Protein AF-A0A3A9JF56-F1 (afdb_monomer_lite)

InterPro domains:
  IPR006665 OmpA-like domain [PS51123] (1-26)

Secondary structure (DSSP, 8-state):
---SHHHHHHHHHHHHHHHHHHHTSTTPPPPTT--EEETTEEEPHHHHHHHHHHHHHHHHHHHHTT----HHHHHHHHHHHHHHHHHHHHHHHHHH------------S--HHHHHHHHS-SS--SS-EEE-TT----

Foldseek 3Di:
DDDPPVVQVVLLVVLQVLQQVQLLDAPGAGAPLAWEAEPNRTQDSQLRRQLSVQSNVVNVVCVVVVHDRDSQVSSNVRSVVSVVVVVVVVVVCVVPVDDDPPDPDDDDDADPVRSNVVSYDPDRRPHHNYHYPVPDDD

Radius of gyration: 16.88 Å; chains: 1; bounding box: 39×31×58 Å

pLDDT: mean 72.15, std 14.52, range [35.94, 87.81]

Structure (mmCIF, N/CA/C/O backbone):
data_AF-A0A3A9JF56-F1
#
_entry.id   AF-A0A3A9JF56-F1
#
loop_
_atom_site.group_PDB
_atom_site.id
_atom_site.type_symbol
_atom_site.label_atom_id
_atom_site.label_alt_id
_atom_site.label_comp_id
_atom_site.label_asym_id
_atom_site.label_entity_id
_atom_site.label_seq_id
_atom_site.pdbx_PDB_ins_code
_atom_site.Cartn_x
_atom_site.Cartn_y
_atom_site.Cartn_z
_atom_site.occupancy
_atom_site.B_iso_or_equiv
_atom_site.auth_seq_id
_atom_site.auth_comp_id
_atom_site.auth_asym_id
_atom_site.auth_atom_id
_atom_site.pdbx_PDB_model_num
ATOM 1 N N . MET A 1 1 ? -21.192 8.493 -29.359 1.00 43.44 1 MET A N 1
ATOM 2 C CA . MET A 1 1 ? -19.715 8.490 -29.401 1.00 43.44 1 MET A CA 1
ATOM 3 C C . MET A 1 1 ? -19.234 7.828 -28.115 1.00 43.44 1 MET A C 1
ATOM 5 O O . MET A 1 1 ? -19.587 8.364 -27.072 1.00 43.44 1 MET A O 1
ATOM 9 N N . PRO A 1 2 ? -18.545 6.674 -28.134 1.00 45.84 2 PRO A N 1
ATOM 10 C CA . PRO A 1 2 ? -17.949 6.107 -26.927 1.00 45.84 2 PRO A CA 1
ATOM 11 C C . PRO A 1 2 ? -16.527 6.673 -26.784 1.00 45.84 2 PRO A C 1
ATOM 13 O O . PRO A 1 2 ? -15.701 6.479 -27.671 1.00 45.84 2 PRO A O 1
ATOM 16 N N . ILE A 1 3 ? -16.259 7.449 -25.732 1.00 49.94 3 ILE A N 1
ATOM 17 C CA . ILE A 1 3 ? -14.931 8.059 -25.485 1.00 49.94 3 ILE A CA 1
ATOM 18 C C . ILE A 1 3 ? -14.464 7.849 -24.033 1.00 49.94 3 ILE A C 1
ATOM 20 O O . ILE A 1 3 ? -13.572 8.548 -23.556 1.00 49.94 3 ILE A O 1
ATOM 24 N N . THR A 1 4 ? -15.078 6.926 -23.296 1.00 53.56 4 THR A N 1
ATOM 25 C CA . THR A 1 4 ? -14.863 6.814 -21.845 1.00 53.56 4 THR A CA 1
ATOM 26 C C . THR A 1 4 ? -13.855 5.734 -21.455 1.00 53.56 4 THR A C 1
ATOM 28 O O . THR A 1 4 ? -13.005 6.008 -20.621 1.00 53.56 4 THR A O 1
ATOM 31 N N . ASP A 1 5 ? -13.787 4.592 -22.141 1.00 51.81 5 ASP A N 1
ATOM 32 C CA . ASP A 1 5 ? -12.970 3.465 -21.650 1.00 51.81 5 ASP A CA 1
ATOM 33 C C . ASP A 1 5 ? -11.440 3.646 -21.782 1.00 51.81 5 ASP A C 1
ATOM 35 O O . ASP A 1 5 ? -10.667 3.039 -21.041 1.00 51.81 5 ASP A O 1
ATOM 39 N N . ALA A 1 6 ? -10.957 4.484 -22.708 1.00 53.94 6 ALA A N 1
ATOM 40 C CA . ALA A 1 6 ? -9.513 4.696 -22.891 1.00 53.94 6 ALA A CA 1
ATOM 41 C C . ALA A 1 6 ? -8.903 5.633 -21.830 1.00 53.94 6 ALA A C 1
ATOM 43 O O . ALA A 1 6 ? -7.778 5.416 -21.382 1.00 53.94 6 ALA A O 1
ATOM 44 N N . ASN A 1 7 ? -9.655 6.651 -21.397 1.00 55.62 7 ASN A N 1
ATOM 45 C CA . ASN A 1 7 ? -9.186 7.621 -20.403 1.00 55.62 7 ASN A CA 1
ATOM 46 C C . ASN A 1 7 ? -9.120 7.014 -18.992 1.00 55.62 7 ASN A C 1
ATOM 48 O O . ASN A 1 7 ? -8.249 7.375 -18.194 1.00 55.62 7 ASN A O 1
ATOM 52 N N . ASP A 1 8 ? -10.010 6.070 -18.692 1.00 58.50 8 ASP A N 1
ATOM 53 C CA . ASP A 1 8 ? -10.074 5.420 -17.383 1.00 58.50 8 ASP A CA 1
ATOM 54 C C . ASP A 1 8 ? -8.870 4.479 -17.173 1.00 58.50 8 ASP A C 1
ATOM 56 O O . ASP A 1 8 ? -8.202 4.534 -16.140 1.00 58.50 8 ASP A O 1
ATOM 60 N N . ASN A 1 9 ? -8.472 3.737 -18.212 1.00 63.00 9 ASN A N 1
ATOM 61 C CA . ASN A 1 9 ? -7.285 2.874 -18.175 1.00 63.00 9 ASN A CA 1
ATOM 62 C C . ASN A 1 9 ? -5.963 3.658 -18.048 1.00 63.00 9 ASN A C 1
ATOM 64 O O . ASN A 1 9 ? -5.043 3.249 -17.331 1.00 63.00 9 ASN A O 1
ATOM 68 N N . GLU A 1 10 ? -5.840 4.806 -18.723 1.00 68.50 10 GLU A N 1
ATOM 69 C CA . GLU A 1 10 ? -4.642 5.649 -18.618 1.00 68.50 10 GLU A CA 1
ATOM 70 C C . GLU A 1 10 ? -4.507 6.300 -17.236 1.00 68.50 10 GLU A C 1
ATOM 72 O O . GLU A 1 10 ? -3.394 6.422 -16.711 1.00 68.50 10 GLU A O 1
ATOM 77 N N . THR A 1 11 ? -5.624 6.697 -16.625 1.00 73.12 11 THR A N 1
ATOM 78 C CA . THR A 1 11 ? -5.625 7.310 -15.291 1.00 73.12 11 THR A CA 1
ATOM 79 C C . THR A 1 11 ? -5.345 6.293 -14.184 1.00 73.12 11 THR A C 1
ATOM 81 O O . THR A 1 11 ? -4.583 6.605 -13.267 1.00 73.12 11 THR A O 1
ATOM 84 N N . GLU A 1 12 ? -5.833 5.056 -14.298 1.00 75.56 12 GLU A N 1
ATOM 85 C CA . GLU A 1 12 ? -5.497 3.969 -13.368 1.00 75.56 12 GLU A CA 1
ATOM 86 C C . GLU A 1 12 ? -4.004 3.602 -13.426 1.00 75.56 12 GLU A C 1
ATOM 88 O O . GLU A 1 12 ? -3.326 3.501 -12.395 1.00 75.56 12 GLU A O 1
ATOM 93 N N . ALA A 1 13 ? -3.442 3.491 -14.634 1.00 79.19 13 ALA A N 1
ATOM 94 C CA . ALA A 1 13 ? -2.018 3.225 -14.822 1.00 79.19 13 ALA A CA 1
ATOM 95 C C . ALA A 1 13 ? -1.136 4.332 -14.215 1.00 79.19 13 ALA A C 1
ATOM 97 O O . ALA A 1 13 ? -0.062 4.051 -13.668 1.00 79.19 13 ALA A O 1
ATOM 98 N N . GLN A 1 14 ? -1.581 5.591 -14.276 1.00 79.88 14 GLN A N 1
ATOM 99 C CA . GLN A 1 14 ? -0.913 6.707 -13.606 1.00 79.88 14 GLN A CA 1
ATOM 100 C C . GLN A 1 14 ? -0.989 6.582 -12.081 1.00 79.88 14 GLN A C 1
ATOM 102 O O . GLN A 1 14 ? 0.049 6.713 -11.427 1.00 79.88 14 GLN A O 1
ATOM 107 N N . THR A 1 15 ? -2.158 6.264 -11.511 1.00 82.00 15 THR A N 1
ATOM 108 C CA . THR A 1 15 ? -2.319 6.040 -10.061 1.00 82.00 15 THR A CA 1
ATOM 109 C C . THR A 1 15 ? -1.378 4.943 -9.581 1.00 82.00 15 THR A C 1
ATOM 111 O O . THR A 1 15 ? -0.604 5.143 -8.641 1.00 82.00 15 THR A O 1
ATOM 114 N N . ARG A 1 16 ? -1.346 3.811 -10.291 1.00 83.44 16 ARG A N 1
ATOM 115 C CA . ARG A 1 16 ? -0.464 2.685 -9.970 1.00 83.44 16 ARG A CA 1
ATOM 116 C C . ARG A 1 16 ? 1.013 3.074 -10.013 1.00 83.44 16 ARG A C 1
ATOM 118 O O . ARG A 1 16 ? 1.768 2.698 -9.119 1.00 83.44 16 ARG A O 1
ATOM 125 N N . ARG A 1 17 ? 1.441 3.862 -11.006 1.00 82.75 17 ARG A N 1
ATOM 126 C CA . ARG A 1 17 ? 2.828 4.357 -11.100 1.00 82.75 17 ARG A CA 1
ATOM 127 C C . ARG A 1 17 ? 3.206 5.267 -9.937 1.00 82.75 17 ARG A C 1
ATOM 129 O O . ARG A 1 17 ? 4.307 5.126 -9.413 1.00 82.75 17 ARG A O 1
ATOM 136 N N . VAL A 1 18 ? 2.325 6.182 -9.533 1.00 82.75 18 VAL A N 1
ATOM 137 C CA . VAL A 1 18 ? 2.578 7.075 -8.389 1.00 82.75 18 VAL A CA 1
ATOM 138 C C . VAL A 1 18 ? 2.753 6.261 -7.111 1.00 82.75 18 VAL A C 1
ATOM 140 O O . VAL A 1 18 ? 3.731 6.462 -6.395 1.00 82.75 18 VAL A O 1
ATOM 143 N N . VAL A 1 19 ? 1.869 5.290 -6.871 1.00 83.19 19 VAL A N 1
ATOM 144 C CA . VAL A 1 19 ? 1.931 4.412 -5.694 1.00 83.19 19 VAL A CA 1
ATOM 145 C C . VAL A 1 19 ? 3.209 3.571 -5.693 1.00 83.19 19 VAL A C 1
ATOM 147 O O . VAL A 1 19 ? 3.907 3.522 -4.683 1.00 83.19 19 VAL A O 1
ATOM 150 N N . ILE A 1 20 ? 3.575 2.970 -6.831 1.00 85.56 20 ILE A N 1
ATOM 151 C CA . ILE A 1 20 ? 4.834 2.220 -6.962 1.00 85.56 20 ILE A CA 1
ATOM 152 C C . ILE A 1 20 ? 6.032 3.124 -6.679 1.00 85.56 20 ILE A C 1
ATOM 154 O O . ILE A 1 20 ? 6.926 2.727 -5.934 1.00 85.56 20 ILE A O 1
ATOM 158 N N . ASN A 1 21 ? 6.063 4.328 -7.254 1.00 83.81 21 ASN A N 1
ATOM 159 C CA . ASN A 1 21 ? 7.165 5.264 -7.059 1.00 83.81 21 ASN A CA 1
ATOM 160 C C . ASN A 1 21 ? 7.289 5.696 -5.598 1.00 83.81 21 ASN A C 1
ATOM 162 O O . ASN A 1 21 ? 8.404 5.708 -5.081 1.00 83.81 21 ASN A O 1
ATOM 166 N N . ALA A 1 22 ? 6.170 5.996 -4.934 1.00 81.44 22 ALA A N 1
ATOM 167 C CA . ALA A 1 22 ? 6.145 6.337 -3.518 1.00 81.44 22 ALA A CA 1
ATOM 168 C C . ALA A 1 22 ? 6.702 5.181 -2.679 1.00 81.44 22 ALA A C 1
ATOM 170 O O . ALA A 1 22 ? 7.736 5.333 -2.037 1.00 81.44 22 ALA A O 1
ATOM 171 N N . LEU A 1 23 ? 6.115 3.987 -2.784 1.00 82.06 23 LEU A N 1
ATOM 172 C CA . LEU A 1 23 ? 6.494 2.813 -1.984 1.00 82.06 23 LEU A CA 1
ATOM 173 C C . LEU A 1 23 ? 7.896 2.264 -2.311 1.00 82.06 23 LEU A C 1
ATOM 175 O O . LEU A 1 23 ? 8.510 1.549 -1.518 1.00 82.06 23 LEU A O 1
ATOM 179 N N . SER A 1 24 ? 8.444 2.614 -3.475 1.00 79.62 24 SER A N 1
ATOM 180 C CA . SER A 1 24 ? 9.817 2.271 -3.860 1.00 79.62 24 SER A CA 1
ATOM 181 C C . SER A 1 24 ? 10.864 3.222 -3.272 1.00 79.62 24 SER A C 1
ATOM 183 O O . SER A 1 24 ? 12.061 2.946 -3.392 1.00 79.62 24 SER A O 1
ATOM 185 N N . GLN A 1 25 ? 10.473 4.322 -2.621 1.00 77.06 25 GLN A N 1
ATOM 186 C CA . GLN A 1 25 ? 11.400 5.232 -1.942 1.00 77.06 25 GLN A CA 1
ATOM 187 C C . GLN A 1 25 ? 11.678 4.785 -0.495 1.00 77.06 25 GLN A C 1
ATOM 189 O O . GLN A 1 25 ? 10.841 4.148 0.142 1.00 77.06 25 GLN A O 1
ATOM 194 N N . PRO A 1 26 ? 12.902 4.992 0.030 1.00 62.84 26 PRO A N 1
ATOM 195 C CA . PRO A 1 26 ? 13.237 4.635 1.410 1.00 62.84 26 PRO A CA 1
ATOM 196 C C . PRO A 1 26 ? 12.531 5.567 2.405 1.00 62.84 26 PRO A C 1
ATOM 198 O O . PRO A 1 26 ? 12.578 6.777 2.230 1.00 62.84 26 PRO A O 1
ATOM 201 N N . GLY A 1 27 ? 11.908 4.999 3.445 1.00 63.12 27 GLY A N 1
ATOM 202 C CA . GLY A 1 27 ? 11.144 5.771 4.438 1.00 63.12 27 GLY A CA 1
ATOM 203 C C . GLY A 1 27 ? 9.811 6.312 3.912 1.00 63.12 27 GLY A C 1
ATOM 204 O O . GLY A 1 27 ? 9.308 7.299 4.438 1.00 63.12 27 GLY A O 1
ATOM 205 N N . SER A 1 28 ? 9.276 5.710 2.850 1.00 65.38 28 SER A N 1
ATOM 206 C CA . SER A 1 28 ? 8.057 6.176 2.200 1.00 65.38 28 SER A CA 1
ATOM 207 C C . SER A 1 28 ? 6.807 5.884 3.023 1.00 65.38 28 SER A C 1
ATOM 209 O O . SER A 1 28 ? 6.621 4.787 3.547 1.00 65.38 28 SER A O 1
ATOM 211 N N . LEU A 1 29 ? 5.945 6.893 3.098 1.00 69.75 29 LEU A N 1
ATOM 212 C CA . LEU A 1 29 ? 4.558 6.772 3.527 1.00 69.75 29 LEU A CA 1
ATOM 213 C C . LEU A 1 29 ? 3.672 6.513 2.307 1.00 69.75 29 LEU A C 1
ATOM 215 O O . LEU A 1 29 ? 4.095 6.724 1.163 1.00 69.75 29 LEU A O 1
ATOM 219 N N . PHE A 1 30 ? 2.434 6.081 2.545 1.00 78.75 30 PHE A N 1
ATOM 220 C CA . PHE A 1 30 ? 1.467 6.001 1.461 1.00 78.75 30 PHE A CA 1
ATOM 221 C C . PHE A 1 30 ? 1.131 7.427 0.966 1.00 78.75 30 PHE A C 1
ATOM 223 O O . PHE A 1 30 ? 0.918 8.324 1.790 1.00 78.75 30 PHE A O 1
ATOM 230 N N . PRO A 1 31 ? 1.121 7.683 -0.358 1.00 76.44 31 PRO A N 1
ATOM 231 C CA . PRO A 1 31 ? 0.825 9.008 -0.899 1.00 76.44 31 PRO A CA 1
ATOM 232 C C . PRO A 1 31 ? -0.601 9.439 -0.535 1.00 76.44 31 PRO A C 1
ATOM 234 O O . PRO A 1 31 ? -1.560 8.703 -0.766 1.00 76.44 31 PRO A O 1
ATOM 237 N N . SER A 1 32 ? -0.749 10.649 0.008 1.00 75.88 32 SER A N 1
ATOM 238 C CA . SER A 1 32 ? -2.063 11.182 0.377 1.00 75.88 32 SER A CA 1
ATOM 239 C C . SER A 1 32 ? -2.905 11.539 -0.851 1.00 75.88 32 SER A C 1
ATOM 241 O O . SER A 1 32 ? -2.379 11.836 -1.929 1.00 75.88 32 SER A O 1
ATOM 243 N N . GLY A 1 33 ? -4.232 11.514 -0.695 1.00 69.88 33 GLY A N 1
ATOM 244 C CA . GLY A 1 33 ? -5.162 11.872 -1.772 1.00 69.88 33 GLY A CA 1
ATOM 245 C C . GLY A 1 33 ? -5.299 10.819 -2.876 1.00 69.88 33 GLY A C 1
ATOM 246 O O . GLY A 1 33 ? -5.873 11.114 -3.926 1.00 69.88 33 GLY A O 1
ATOM 247 N N . ILE A 1 34 ? -4.793 9.601 -2.653 1.00 80.25 34 ILE A N 1
ATOM 248 C CA . ILE A 1 34 ? -5.061 8.436 -3.497 1.00 80.25 34 ILE A CA 1
ATOM 249 C C . ILE A 1 34 ? -6.046 7.529 -2.771 1.00 80.25 34 ILE A C 1
ATOM 251 O O . ILE A 1 34 ? -5.744 6.997 -1.706 1.00 80.25 34 ILE A O 1
ATOM 255 N N . LYS A 1 35 ? -7.216 7.323 -3.379 1.00 82.88 35 LYS A N 1
ATOM 256 C CA . LYS A 1 35 ? -8.186 6.341 -2.895 1.00 82.88 35 LYS A CA 1
ATOM 257 C C . LYS A 1 35 ? -7.713 4.937 -3.228 1.00 82.88 35 LYS A C 1
ATOM 259 O O . LYS A 1 35 ? -7.333 4.685 -4.370 1.00 82.88 35 LYS A O 1
ATOM 264 N N . VAL A 1 36 ? -7.772 4.031 -2.259 1.00 85.31 36 VAL A N 1
ATOM 265 C CA . VAL A 1 36 ? -7.474 2.611 -2.459 1.00 85.31 36 VAL A CA 1
ATOM 266 C C . VAL A 1 36 ? -8.725 1.809 -2.156 1.00 85.31 36 VAL A C 1
ATOM 268 O O . VAL A 1 36 ? -9.318 1.966 -1.092 1.00 85.31 36 VAL A O 1
ATOM 271 N N . ILE A 1 37 ? -9.116 0.958 -3.096 1.00 86.44 37 ILE A N 1
ATOM 272 C CA . ILE A 1 37 ? -10.224 0.022 -2.944 1.00 86.44 37 ILE A CA 1
ATOM 273 C C . ILE A 1 37 ? -9.609 -1.370 -2.860 1.00 86.44 37 ILE A C 1
ATOM 275 O O . ILE A 1 37 ? -8.927 -1.782 -3.792 1.00 86.44 37 ILE A O 1
ATOM 279 N N . PHE A 1 38 ? -9.824 -2.079 -1.760 1.00 86.19 38 PHE A N 1
ATOM 280 C CA . PHE A 1 38 ? -9.354 -3.445 -1.552 1.00 86.19 38 PHE A CA 1
ATOM 281 C C . PHE A 1 38 ? -10.556 -4.372 -1.391 1.00 86.19 38 PHE A C 1
ATOM 283 O O . PHE A 1 38 ? -11.376 -4.145 -0.508 1.00 86.19 38 PHE A O 1
ATOM 290 N N . ASP A 1 39 ? -10.682 -5.377 -2.262 1.00 84.56 39 ASP A N 1
ATOM 291 C CA . ASP A 1 39 ? -11.810 -6.330 -2.272 1.00 84.56 39 ASP A CA 1
ATOM 292 C C . ASP A 1 39 ? -13.198 -5.650 -2.237 1.00 84.56 39 ASP A C 1
ATOM 294 O O . ASP A 1 39 ? -14.154 -6.140 -1.643 1.00 84.56 39 ASP A O 1
ATOM 298 N N . GLY A 1 40 ? -13.313 -4.496 -2.904 1.00 81.75 40 GLY A N 1
ATOM 299 C CA . GLY A 1 40 ? -14.550 -3.714 -2.987 1.00 81.75 40 GLY A CA 1
ATOM 300 C C . GLY A 1 40 ? -14.771 -2.716 -1.845 1.00 81.75 40 GLY A C 1
ATOM 301 O O . GLY A 1 40 ? -15.732 -1.951 -1.905 1.00 81.75 40 GLY A O 1
ATOM 302 N N . GLU A 1 41 ? -13.881 -2.657 -0.852 1.00 84.00 41 GLU A N 1
ATOM 303 C CA . GLU A 1 41 ? -13.976 -1.735 0.284 1.00 84.00 41 GLU A CA 1
ATOM 304 C C . GLU A 1 41 ? -12.936 -0.609 0.213 1.00 84.00 41 GLU A C 1
ATOM 306 O O . GLU A 1 41 ? -11.779 -0.824 -0.153 1.00 84.00 41 GLU A O 1
ATOM 311 N N . GLU A 1 42 ? -13.338 0.616 0.571 1.00 84.38 42 GLU A N 1
ATOM 312 C CA . GLU A 1 42 ? -12.415 1.754 0.656 1.00 84.38 42 GLU A CA 1
ATOM 313 C C . GLU A 1 42 ? -11.506 1.593 1.880 1.00 84.38 42 GLU A C 1
ATOM 315 O O . GLU A 1 42 ? -11.958 1.521 3.025 1.00 84.38 42 GLU A O 1
ATOM 320 N N . VAL A 1 43 ? -10.200 1.545 1.632 1.00 84.75 43 VAL A N 1
ATOM 321 C CA . VAL A 1 43 ? -9.191 1.391 2.676 1.00 84.75 43 VAL A CA 1
ATOM 322 C C . VAL A 1 43 ? -8.849 2.763 3.244 1.00 84.75 43 VAL A C 1
ATOM 324 O O . VAL A 1 43 ? -8.483 3.679 2.507 1.00 84.75 43 VAL A O 1
ATOM 327 N N . SER A 1 44 ? -8.930 2.907 4.567 1.00 84.06 44 SER A N 1
ATOM 328 C CA . SER A 1 44 ? -8.555 4.163 5.224 1.00 84.06 44 SER A CA 1
ATOM 329 C C . SER A 1 44 ? -7.055 4.448 5.105 1.00 84.06 44 SER A C 1
ATOM 331 O O . SER A 1 44 ? -6.232 3.531 5.124 1.00 84.06 44 SER A O 1
ATOM 333 N N . GLU A 1 45 ? -6.685 5.731 5.060 1.00 81.69 45 GLU A N 1
ATOM 334 C CA . GLU A 1 45 ? -5.280 6.159 4.964 1.00 81.69 45 GLU A CA 1
ATOM 335 C C . GLU A 1 45 ? -4.412 5.531 6.062 1.00 81.69 45 GLU A C 1
ATOM 337 O O . GLU A 1 45 ? -3.341 5.004 5.781 1.00 81.69 45 GLU A O 1
ATOM 342 N N . ARG A 1 46 ? -4.938 5.444 7.288 1.00 79.88 46 ARG A N 1
ATOM 343 C CA . ARG A 1 46 ? -4.240 4.838 8.426 1.00 79.88 46 ARG A CA 1
ATOM 344 C C . ARG A 1 46 ? -3.880 3.363 8.204 1.00 79.88 46 ARG A C 1
ATOM 346 O O . ARG A 1 46 ? -2.798 2.934 8.603 1.00 79.88 46 ARG A O 1
ATOM 353 N N . VAL 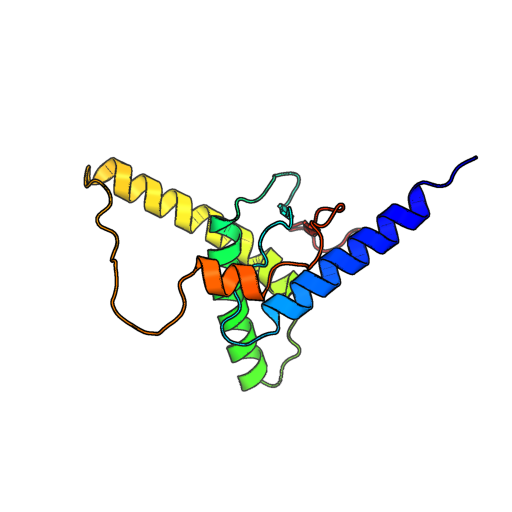A 1 47 ? -4.758 2.579 7.568 1.00 85.12 47 VAL A N 1
ATOM 354 C CA . VAL A 1 47 ? -4.451 1.184 7.190 1.00 85.12 47 VAL A CA 1
ATOM 355 C C . VAL A 1 47 ? -3.342 1.163 6.142 1.00 85.12 47 VAL A C 1
ATOM 357 O O . VAL A 1 47 ? -2.433 0.337 6.226 1.00 85.12 47 VAL A O 1
ATOM 360 N N . LEU A 1 48 ? -3.395 2.086 5.179 1.00 85.38 48 LEU A N 1
ATOM 361 C CA . LEU A 1 48 ? -2.415 2.188 4.101 1.00 85.38 48 LEU A CA 1
ATOM 362 C C . LEU A 1 48 ? -1.024 2.567 4.612 1.00 85.38 48 LEU A C 1
ATOM 364 O O . LEU A 1 48 ? -0.048 2.029 4.101 1.00 85.38 48 LEU A O 1
ATOM 368 N N . ASP A 1 49 ? -0.903 3.405 5.641 1.00 83.12 49 ASP A N 1
ATOM 369 C CA . ASP A 1 49 ? 0.403 3.749 6.225 1.00 83.12 49 ASP A CA 1
ATOM 370 C C . ASP A 1 49 ? 1.027 2.586 6.993 1.00 83.12 49 ASP A C 1
ATOM 372 O O . ASP A 1 49 ? 2.232 2.327 6.898 1.00 83.12 49 ASP A O 1
ATOM 376 N N . ILE A 1 50 ? 0.197 1.844 7.731 1.00 83.56 50 ILE A N 1
ATOM 377 C CA . ILE A 1 50 ? 0.630 0.623 8.410 1.00 83.56 50 ILE A CA 1
ATOM 378 C C . ILE A 1 50 ? 1.106 -0.388 7.361 1.00 83.56 50 ILE A C 1
ATOM 380 O O . ILE A 1 50 ? 2.210 -0.924 7.472 1.00 83.56 50 ILE A O 1
ATOM 384 N N . ALA A 1 51 ? 0.323 -0.600 6.301 1.00 85.88 51 ALA A N 1
ATOM 385 C CA . ALA A 1 51 ? 0.702 -1.476 5.199 1.00 85.88 51 ALA A CA 1
ATOM 386 C C . ALA A 1 51 ? 1.979 -0.986 4.490 1.00 85.88 51 ALA A C 1
ATOM 388 O O . ALA A 1 51 ? 2.881 -1.787 4.261 1.00 85.88 51 ALA A O 1
ATOM 389 N N . ALA A 1 52 ? 2.122 0.316 4.220 1.00 85.31 52 ALA A N 1
ATOM 390 C CA . ALA A 1 52 ? 3.314 0.915 3.610 1.00 85.31 52 ALA A CA 1
ATOM 391 C C . ALA A 1 52 ? 4.579 0.687 4.453 1.00 85.31 52 ALA A C 1
ATOM 393 O O . ALA A 1 52 ? 5.655 0.420 3.916 1.00 85.31 52 ALA A O 1
ATOM 394 N N . THR A 1 53 ? 4.446 0.695 5.779 1.00 84.38 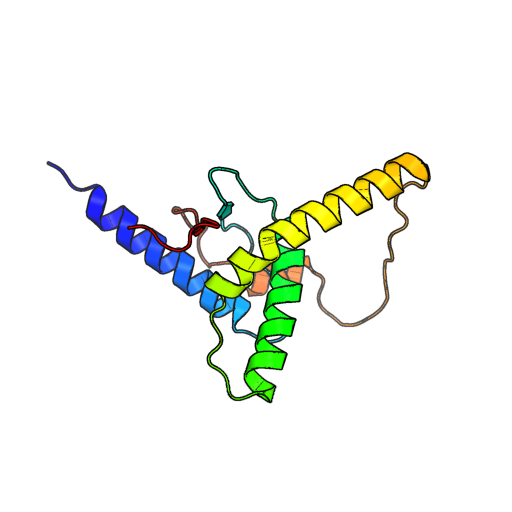53 THR A N 1
ATOM 395 C CA . THR A 1 53 ? 5.543 0.354 6.692 1.00 84.38 53 THR A CA 1
ATOM 396 C C . THR A 1 53 ? 5.993 -1.100 6.502 1.00 84.38 53 THR A C 1
ATOM 398 O O . THR A 1 53 ? 7.191 -1.373 6.396 1.00 84.38 53 THR A O 1
ATOM 401 N N . TYR A 1 54 ? 5.054 -2.044 6.386 1.00 86.06 54 TYR A N 1
ATOM 402 C CA . TYR A 1 54 ? 5.373 -3.444 6.080 1.00 86.06 54 TYR A CA 1
ATOM 403 C C . TYR A 1 54 ? 5.976 -3.625 4.683 1.00 86.06 54 TYR A C 1
ATOM 405 O O . TYR A 1 54 ? 6.942 -4.372 4.517 1.00 86.06 54 TYR A O 1
ATOM 413 N N . VAL A 1 55 ? 5.488 -2.873 3.700 1.00 87.00 55 VAL A N 1
ATOM 414 C CA . VAL A 1 55 ? 6.043 -2.822 2.341 1.00 87.00 55 VAL A CA 1
ATOM 415 C C . VAL A 1 55 ? 7.504 -2.353 2.356 1.00 87.00 55 VAL A C 1
ATOM 417 O O . VAL A 1 55 ? 8.353 -2.919 1.661 1.00 87.00 55 VAL A O 1
ATOM 420 N N . ALA A 1 56 ? 7.844 -1.369 3.193 1.00 85.25 56 ALA A N 1
ATOM 421 C CA . ALA A 1 56 ? 9.223 -0.920 3.366 1.00 85.25 56 ALA A CA 1
ATOM 422 C C . ALA A 1 56 ? 10.131 -2.017 3.956 1.00 85.25 56 ALA A C 1
ATOM 424 O O . ALA A 1 56 ? 11.285 -2.142 3.529 1.00 85.25 56 ALA A O 1
ATOM 425 N N . PHE A 1 57 ? 9.627 -2.840 4.885 1.00 85.88 57 PHE A N 1
ATOM 426 C CA . PHE A 1 57 ? 10.360 -4.000 5.406 1.00 85.88 57 PHE A CA 1
ATOM 427 C C . PHE A 1 57 ? 10.570 -5.078 4.337 1.00 85.88 57 PHE A C 1
ATOM 429 O O . PHE A 1 57 ? 11.707 -5.513 4.140 1.00 85.88 57 PHE A O 1
ATOM 436 N N . ASP A 1 58 ? 9.525 -5.444 3.591 1.00 86.50 58 ASP A N 1
ATOM 437 C CA . ASP A 1 58 ? 9.613 -6.403 2.481 1.00 86.50 58 ASP A CA 1
ATOM 438 C C . ASP A 1 58 ? 10.627 -5.948 1.428 1.00 86.50 58 ASP A C 1
ATOM 440 O O . ASP A 1 58 ? 11.404 -6.749 0.905 1.00 86.50 58 ASP A O 1
ATOM 444 N N . ARG A 1 59 ? 10.683 -4.644 1.142 1.00 86.25 59 ARG A N 1
ATOM 445 C CA . ARG A 1 59 ? 11.676 -4.070 0.232 1.00 86.25 59 ARG A CA 1
ATOM 446 C C . ARG A 1 59 ? 13.097 -4.245 0.749 1.00 86.25 59 ARG A C 1
ATOM 448 O O . ARG A 1 59 ? 13.996 -4.579 -0.026 1.00 86.25 59 ARG A O 1
ATOM 455 N N . GLN A 1 60 ? 13.331 -3.972 2.032 1.00 85.56 60 GLN A N 1
ATOM 456 C CA . GLN A 1 60 ? 14.651 -4.153 2.636 1.00 85.56 60 GLN A CA 1
ATOM 457 C C . GLN A 1 60 ? 15.075 -5.624 2.604 1.00 85.56 60 GLN A C 1
ATOM 459 O O . GLN A 1 60 ? 16.228 -5.912 2.280 1.00 85.56 60 GLN A O 1
ATOM 464 N N . ASP A 1 61 ? 14.149 -6.540 2.877 1.00 87.19 61 ASP A N 1
ATOM 465 C CA . ASP A 1 61 ? 14.381 -7.982 2.815 1.00 87.19 61 ASP A CA 1
ATOM 466 C C . ASP A 1 61 ? 14.653 -8.466 1.380 1.00 87.19 61 ASP A C 1
ATOM 468 O O . ASP A 1 61 ? 15.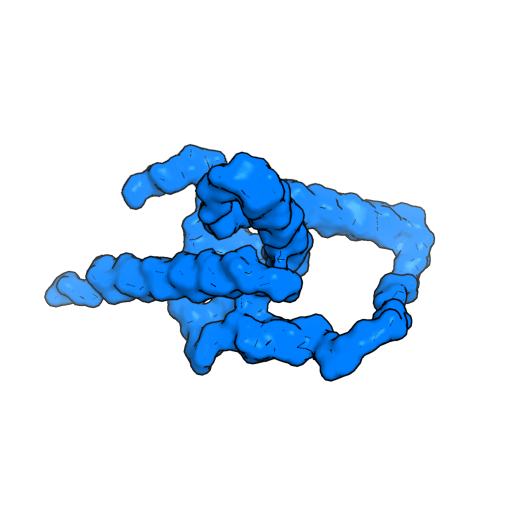622 -9.185 1.126 1.00 87.19 61 ASP A O 1
ATOM 472 N N . ALA A 1 62 ? 13.875 -7.994 0.402 1.00 86.81 62 ALA A N 1
ATOM 473 C CA . ALA A 1 62 ? 14.092 -8.276 -1.015 1.00 86.81 62 ALA A CA 1
ATOM 474 C C . ALA A 1 62 ? 15.452 -7.751 -1.496 1.00 86.81 62 ALA A C 1
ATOM 476 O O . ALA A 1 62 ? 16.187 -8.477 -2.166 1.00 86.81 62 ALA A O 1
ATOM 477 N N . LYS A 1 63 ? 15.836 -6.532 -1.086 1.00 85.94 63 LYS A N 1
ATOM 478 C CA . LYS A 1 63 ? 17.148 -5.941 -1.391 1.00 85.94 63 LYS A CA 1
ATOM 479 C C . LYS A 1 63 ? 18.293 -6.762 -0.795 1.00 85.94 63 LYS A C 1
ATOM 481 O O . LYS A 1 63 ? 19.287 -6.982 -1.479 1.00 85.94 63 LYS A O 1
ATOM 486 N N . ARG A 1 64 ? 18.165 -7.217 0.457 1.00 86.50 64 ARG A N 1
ATOM 487 C CA . ARG A 1 64 ? 19.167 -8.074 1.120 1.00 86.50 64 ARG A CA 1
ATOM 488 C C . ARG A 1 64 ? 19.274 -9.448 0.461 1.00 86.50 64 ARG A C 1
ATOM 490 O O . ARG A 1 64 ? 20.375 -9.962 0.321 1.00 86.50 64 ARG A O 1
ATOM 497 N N . GLY A 1 65 ? 18.148 -10.014 0.034 1.00 86.38 65 GLY A N 1
ATOM 498 C CA . GLY A 1 65 ? 18.083 -11.319 -0.623 1.00 86.38 65 GLY A CA 1
ATOM 499 C C . GLY A 1 65 ? 18.289 -11.300 -2.141 1.00 86.38 65 GLY A C 1
ATOM 500 O O . GLY A 1 65 ? 18.127 -12.343 -2.763 1.00 86.38 65 GLY A O 1
ATOM 501 N N . GLY A 1 66 ? 18.571 -10.144 -2.756 1.00 85.25 66 GLY A N 1
ATOM 502 C CA . GLY A 1 66 ? 18.721 -10.019 -4.213 1.00 85.25 66 GLY A CA 1
ATOM 503 C C . GLY A 1 66 ? 17.465 -10.383 -5.021 1.00 85.25 66 GLY A C 1
ATOM 504 O O . GLY A 1 66 ? 17.569 -10.743 -6.192 1.00 85.25 66 GLY A O 1
ATOM 505 N N . ARG A 1 67 ? 16.275 -10.327 -4.410 1.00 86.44 67 ARG A N 1
ATOM 506 C CA . ARG A 1 67 ? 14.996 -10.686 -5.041 1.00 86.44 67 ARG A CA 1
ATOM 507 C C . ARG A 1 67 ? 14.332 -9.462 -5.669 1.00 86.44 67 ARG A C 1
ATOM 509 O O . ARG A 1 67 ? 14.522 -8.333 -5.217 1.00 86.44 67 ARG A O 1
ATOM 516 N N . LYS A 1 68 ? 13.512 -9.691 -6.700 1.00 84.56 68 LYS A N 1
ATOM 517 C CA . LYS A 1 68 ? 12.641 -8.645 -7.255 1.00 84.56 68 LYS A CA 1
ATOM 518 C C . LYS A 1 68 ? 11.611 -8.233 -6.203 1.00 84.56 68 LYS A C 1
ATOM 520 O O . LYS A 1 68 ? 11.046 -9.087 -5.527 1.00 84.56 68 LYS A O 1
ATOM 525 N N . PHE A 1 69 ? 11.384 -6.931 -6.086 1.00 86.25 69 PHE A N 1
ATOM 526 C CA . PHE A 1 69 ? 10.404 -6.351 -5.179 1.00 86.25 69 PHE A CA 1
ATOM 527 C C . PHE A 1 69 ? 9.233 -5.789 -5.982 1.00 86.25 69 PHE A C 1
ATOM 529 O O . PHE A 1 69 ? 9.447 -5.010 -6.910 1.00 86.25 69 PHE A O 1
ATOM 536 N N . ASP A 1 70 ? 8.017 -6.183 -5.610 1.00 87.00 70 ASP A N 1
ATOM 537 C CA . ASP A 1 70 ? 6.775 -5.646 -6.159 1.00 87.00 70 ASP A CA 1
ATOM 538 C C . ASP A 1 70 ? 6.017 -4.915 -5.048 1.00 87.00 70 ASP A C 1
ATOM 540 O O . ASP A 1 70 ? 5.509 -5.527 -4.105 1.00 87.00 70 ASP A O 1
ATOM 544 N N . ALA A 1 71 ? 5.969 -3.588 -5.165 1.00 84.19 71 ALA A N 1
ATOM 545 C CA . ALA A 1 71 ? 5.336 -2.719 -4.184 1.00 84.19 71 ALA A CA 1
ATOM 546 C C . ALA A 1 71 ? 3.819 -2.936 -4.090 1.00 84.19 71 ALA A C 1
ATOM 548 O O . ALA A 1 71 ? 3.270 -2.884 -2.994 1.00 84.19 71 ALA A O 1
ATOM 549 N N . VAL A 1 72 ? 3.141 -3.196 -5.212 1.00 84.75 72 VAL A N 1
ATOM 550 C CA . VAL A 1 72 ? 1.679 -3.357 -5.241 1.00 84.75 72 VAL A CA 1
ATOM 551 C C . VAL A 1 72 ? 1.294 -4.717 -4.676 1.00 84.75 72 VAL A C 1
ATOM 553 O O . VAL A 1 72 ? 0.374 -4.804 -3.863 1.00 84.75 72 VAL A O 1
ATOM 556 N N . ALA A 1 73 ? 2.029 -5.770 -5.038 1.00 85.25 73 ALA A N 1
ATOM 557 C CA . ALA A 1 73 ? 1.804 -7.100 -4.476 1.00 85.25 73 ALA A CA 1
ATOM 558 C C . ALA A 1 73 ? 2.085 -7.134 -2.963 1.00 85.25 73 ALA A C 1
ATOM 560 O O . ALA A 1 73 ? 1.302 -7.695 -2.198 1.00 85.25 73 ALA A O 1
ATOM 561 N N . SER A 1 74 ? 3.170 -6.488 -2.517 1.00 85.81 74 SER A N 1
ATOM 562 C CA . SER A 1 74 ? 3.484 -6.362 -1.090 1.00 85.81 74 SER A CA 1
ATOM 563 C C . SER A 1 74 ? 2.410 -5.553 -0.350 1.00 85.81 74 SER A C 1
ATOM 565 O O . SER A 1 74 ? 1.937 -5.992 0.695 1.00 85.81 74 SER A O 1
ATOM 567 N N . LEU A 1 75 ? 1.936 -4.437 -0.918 1.00 85.50 75 LEU A N 1
ATOM 568 C CA . LEU A 1 75 ? 0.858 -3.638 -0.324 1.00 85.50 75 LEU A CA 1
ATOM 569 C C . LEU A 1 75 ? -0.423 -4.465 -0.164 1.00 85.50 75 LEU A C 1
ATOM 571 O O . LEU A 1 75 ? -0.971 -4.540 0.931 1.00 85.50 75 LEU A O 1
ATOM 575 N N . THR A 1 76 ? -0.842 -5.153 -1.227 1.00 87.62 76 THR A N 1
ATOM 576 C CA . THR A 1 76 ? -2.030 -6.028 -1.241 1.00 87.62 76 THR A CA 1
ATOM 577 C C . THR A 1 76 ? 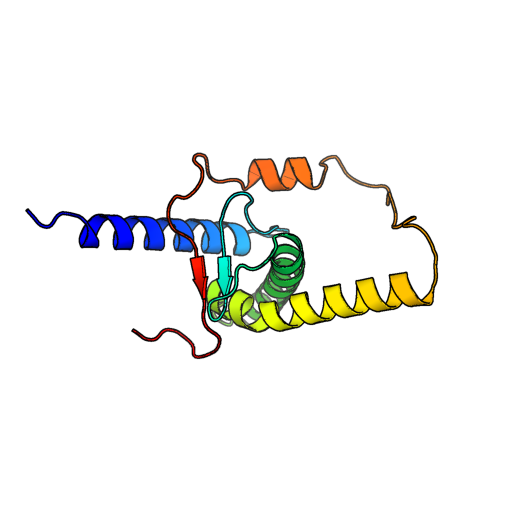-1.952 -7.098 -0.149 1.00 87.62 76 THR A C 1
ATOM 579 O O . THR A 1 76 ? -2.926 -7.348 0.556 1.00 87.62 76 THR A O 1
ATOM 582 N N . ARG A 1 77 ? -0.768 -7.686 0.061 1.00 87.56 77 ARG A N 1
ATOM 583 C CA . ARG A 1 77 ? -0.527 -8.695 1.102 1.00 87.56 77 ARG A CA 1
ATOM 584 C C . ARG A 1 77 ? -0.652 -8.144 2.527 1.00 87.56 77 ARG A C 1
ATOM 586 O O . ARG A 1 77 ? -1.031 -8.892 3.429 1.00 87.56 77 ARG A O 1
ATOM 593 N N . HIS A 1 78 ? -0.316 -6.872 2.742 1.00 87.81 78 HIS A N 1
ATOM 594 C CA . HIS A 1 78 ? -0.236 -6.261 4.076 1.00 87.81 78 HIS A CA 1
ATOM 595 C C . HIS A 1 78 ? -1.446 -5.405 4.459 1.00 87.81 78 HIS A C 1
ATOM 597 O O . HIS A 1 78 ? -1.600 -5.094 5.639 1.00 87.81 78 HIS A O 1
ATOM 603 N N . ILE A 1 79 ? -2.349 -5.087 3.526 1.00 86.62 79 ILE A N 1
ATOM 604 C CA . ILE A 1 79 ? -3.623 -4.413 3.837 1.00 86.62 79 ILE A CA 1
ATOM 605 C C . ILE A 1 79 ? -4.419 -5.161 4.930 1.00 86.62 79 ILE A C 1
ATOM 607 O O . ILE A 1 79 ? -4.779 -4.527 5.926 1.00 86.62 79 ILE A O 1
ATOM 611 N N . PRO A 1 80 ? -4.601 -6.499 4.868 1.00 85.69 80 PRO A N 1
ATOM 612 C CA . PRO A 1 80 ? -5.261 -7.247 5.943 1.00 85.69 80 PRO A CA 1
ATOM 613 C C . PRO A 1 80 ? -4.571 -7.129 7.310 1.00 85.69 80 PRO A C 1
ATOM 615 O O . PRO A 1 80 ? -5.227 -7.183 8.351 1.00 85.69 80 PRO A O 1
ATOM 618 N N . ALA A 1 81 ? -3.243 -6.976 7.335 1.00 82.44 81 ALA A N 1
ATOM 619 C CA . ALA A 1 81 ? -2.501 -6.769 8.577 1.00 82.44 81 ALA A CA 1
ATOM 620 C C . ALA A 1 81 ? -2.754 -5.369 9.158 1.00 82.44 81 ALA A C 1
ATOM 622 O O . ALA A 1 81 ? -2.859 -5.230 10.376 1.00 82.44 81 ALA A O 1
ATOM 623 N N . GLY A 1 82 ? -2.907 -4.356 8.300 1.00 80.00 82 GLY A N 1
ATOM 624 C CA . GLY A 1 82 ? -3.278 -3.003 8.707 1.00 80.00 82 GLY A CA 1
ATOM 625 C C . GLY A 1 82 ? -4.677 -2.933 9.326 1.00 80.00 82 GLY A C 1
ATOM 626 O O . GLY A 1 82 ? -4.826 -2.333 10.389 1.00 80.00 82 GLY A O 1
ATOM 627 N N . PHE A 1 83 ? -5.670 -3.622 8.751 1.00 82.06 83 PHE A N 1
ATOM 628 C CA . PHE A 1 83 ? -7.008 -3.728 9.354 1.00 82.06 83 PHE A CA 1
ATOM 629 C C . PHE A 1 83 ? -6.952 -4.318 10.769 1.00 82.06 83 PHE A C 1
ATOM 631 O O . PHE A 1 83 ? -7.417 -3.696 11.723 1.00 82.06 83 PHE A O 1
ATOM 638 N N . LYS A 1 84 ? -6.265 -5.455 10.936 1.00 83.06 84 LYS A N 1
ATOM 639 C CA . LYS A 1 84 ? -6.087 -6.100 12.250 1.00 83.06 84 LYS A CA 1
ATOM 640 C C . LYS A 1 84 ? -5.344 -5.221 13.257 1.00 83.06 84 LYS A C 1
ATOM 642 O O . LYS A 1 84 ? -5.608 -5.301 14.456 1.00 83.06 84 LYS A O 1
ATOM 647 N N . ALA A 1 85 ? -4.379 -4.423 12.799 1.00 77.19 85 ALA A N 1
ATOM 648 C CA . ALA A 1 85 ? -3.629 -3.522 13.665 1.00 77.19 85 ALA A CA 1
ATOM 649 C C . ALA A 1 85 ? -4.528 -2.416 14.233 1.00 77.19 85 ALA A C 1
ATOM 651 O O . ALA A 1 85 ? -4.471 -2.167 15.437 1.00 77.19 85 ALA A O 1
ATOM 652 N N . ILE A 1 86 ? -5.391 -1.821 13.402 1.00 78.19 86 ILE A N 1
ATOM 653 C CA . ILE A 1 86 ? -6.356 -0.805 13.845 1.00 78.19 86 ILE A CA 1
ATOM 654 C C . ILE A 1 86 ? -7.398 -1.414 14.778 1.00 78.19 86 ILE A C 1
ATOM 656 O O . ILE A 1 86 ? -7.601 -0.879 15.864 1.00 78.19 86 ILE A O 1
ATOM 660 N N . GLU A 1 87 ? -7.994 -2.555 14.421 1.00 78.75 87 GLU A N 1
ATOM 661 C CA . GLU A 1 87 ? -8.962 -3.246 15.287 1.00 78.75 87 GLU A CA 1
ATOM 662 C C . GLU A 1 87 ? -8.374 -3.536 16.673 1.00 78.75 87 GLU A C 1
ATOM 664 O O . GLU A 1 87 ? -9.009 -3.293 17.700 1.00 78.75 87 GLU A O 1
ATOM 669 N N . ARG A 1 88 ? -7.121 -4.008 16.720 1.00 75.31 88 ARG A N 1
ATOM 670 C CA . ARG A 1 88 ? -6.414 -4.276 17.977 1.00 75.31 88 ARG A CA 1
ATOM 671 C C . ARG A 1 88 ? -6.149 -2.999 18.768 1.00 75.31 88 ARG A C 1
ATOM 673 O O . ARG A 1 88 ? -6.223 -3.022 19.996 1.00 75.31 88 ARG A O 1
ATOM 680 N N . GLU A 1 89 ? -5.808 -1.905 18.095 1.00 71.00 89 GLU A N 1
ATOM 681 C CA . GLU A 1 89 ? -5.595 -0.610 18.735 1.00 71.00 89 GLU A CA 1
ATOM 682 C C . GLU A 1 89 ? -6.902 -0.076 19.338 1.00 71.00 89 GLU A C 1
ATOM 684 O O . GLU A 1 89 ? -6.933 0.291 20.512 1.00 71.00 89 GLU A O 1
ATOM 689 N N . GLU A 1 90 ? -8.004 -0.126 18.590 1.00 72.19 90 GLU A N 1
ATOM 690 C CA . GLU A 1 90 ? -9.339 0.258 19.057 1.00 72.19 90 GLU A CA 1
ATOM 691 C C . GLU A 1 90 ? -9.831 -0.615 20.215 1.00 72.19 90 GLU A C 1
ATOM 693 O O . GLU A 1 90 ? -10.397 -0.103 21.185 1.00 72.19 90 GLU A O 1
ATOM 698 N N . GLU A 1 91 ? -9.589 -1.926 20.166 1.00 68.38 91 GLU A N 1
ATOM 699 C CA . GLU A 1 91 ? -9.930 -2.837 21.258 1.00 68.38 91 GLU A CA 1
ATOM 700 C C . GLU A 1 91 ? -9.118 -2.518 22.523 1.00 68.38 91 GLU A C 1
ATOM 702 O O . GLU A 1 91 ? -9.661 -2.502 23.632 1.00 68.38 91 GLU A O 1
ATOM 707 N N . LEU A 1 92 ? -7.825 -2.212 22.373 1.00 63.34 92 LEU A N 1
ATOM 708 C CA . LEU A 1 92 ? -6.968 -1.776 23.475 1.00 63.34 92 LEU A CA 1
ATOM 709 C C . LEU A 1 92 ? -7.433 -0.438 24.059 1.00 63.34 92 LEU A C 1
ATOM 711 O O . LEU A 1 92 ? -7.462 -0.303 25.285 1.00 63.34 92 LEU A O 1
ATOM 715 N N . PHE A 1 93 ? -7.845 0.517 23.223 1.00 63.94 93 PHE A N 1
ATOM 716 C CA . PHE A 1 93 ? -8.433 1.780 23.673 1.00 63.94 93 PHE A CA 1
ATOM 717 C C . PHE A 1 93 ? -9.738 1.561 24.435 1.00 63.94 93 PHE A C 1
ATOM 719 O O . PHE A 1 93 ? -9.905 2.088 25.538 1.00 63.94 93 PHE A O 1
ATOM 726 N N . ARG A 1 94 ? -10.634 0.728 23.898 1.00 63.44 94 ARG A N 1
ATOM 727 C CA . ARG A 1 94 ? -11.924 0.409 24.518 1.00 63.44 94 ARG A CA 1
ATOM 728 C C . ARG A 1 94 ? -11.750 -0.286 25.867 1.00 63.44 94 ARG A C 1
ATOM 730 O O . ARG A 1 94 ? -12.482 0.019 26.802 1.00 63.44 94 ARG A O 1
ATOM 737 N N . LYS A 1 95 ? -10.776 -1.194 25.989 1.00 61.47 95 LYS A N 1
ATOM 738 C CA . LYS A 1 95 ? -10.504 -1.928 27.237 1.00 61.47 95 LYS A CA 1
ATOM 739 C C . LYS A 1 95 ? -9.743 -1.114 28.278 1.00 61.47 95 LYS A C 1
ATOM 741 O O . LYS A 1 95 ? -9.917 -1.374 29.464 1.00 61.47 95 LYS A O 1
ATOM 746 N N . LYS A 1 96 ? -8.883 -0.173 27.875 1.00 54.66 96 LYS A N 1
ATOM 747 C CA . LYS A 1 96 ? -8.061 0.587 28.829 1.00 54.66 96 LYS A CA 1
ATOM 748 C C . LYS A 1 96 ? -8.688 1.898 29.293 1.00 54.66 96 LYS A C 1
ATOM 750 O O . LYS A 1 96 ? -8.271 2.379 30.337 1.00 54.66 96 LYS A O 1
ATOM 755 N N . GLY A 1 97 ? -9.653 2.485 28.579 1.00 50.59 97 GLY A N 1
ATOM 756 C CA . GLY A 1 97 ? -10.244 3.772 28.983 1.00 50.59 97 GLY A CA 1
ATOM 757 C C . GLY A 1 97 ? -9.213 4.907 29.103 1.00 50.59 97 GLY A C 1
ATOM 758 O O . GLY A 1 97 ? -9.453 5.900 29.783 1.00 50.59 97 GLY A O 1
ATOM 759 N N . ILE A 1 98 ? -8.044 4.755 28.473 1.00 51.78 98 ILE A N 1
ATOM 760 C CA . ILE A 1 98 ? -6.975 5.750 28.476 1.00 51.78 98 ILE A CA 1
ATOM 761 C C . ILE A 1 98 ? -7.163 6.579 27.211 1.00 51.78 98 ILE A C 1
ATOM 763 O O . ILE A 1 98 ? -6.850 6.124 26.110 1.00 51.78 98 ILE A O 1
ATOM 767 N N . GLY A 1 99 ? -7.709 7.785 27.380 1.00 46.69 99 GLY A N 1
ATOM 768 C CA . GLY A 1 99 ? -7.678 8.825 26.357 1.00 46.69 99 GLY A CA 1
ATOM 769 C C . GLY A 1 99 ? -6.250 8.993 25.836 1.00 46.69 99 GLY A C 1
ATOM 770 O O . GLY A 1 99 ? -5.297 9.039 26.612 1.00 46.69 99 GLY A O 1
ATOM 771 N N . ALA A 1 100 ? -6.119 8.998 24.513 1.00 46.75 100 ALA A N 1
ATOM 772 C CA . ALA A 1 100 ? -4.869 8.938 23.774 1.00 46.75 100 ALA A CA 1
ATOM 773 C C . ALA A 1 100 ? -3.813 9.951 24.256 1.00 46.75 100 ALA A C 1
ATOM 775 O O . ALA A 1 100 ? -3.811 11.114 23.869 1.00 46.75 100 ALA A O 1
ATOM 776 N N . ALA A 1 101 ? -2.852 9.465 25.037 1.00 46.25 101 ALA A N 1
ATOM 777 C CA . ALA A 1 101 ? -1.512 10.028 25.120 1.00 46.25 101 ALA A CA 1
ATOM 778 C C . ALA A 1 101 ? -0.571 9.102 24.337 1.00 46.25 101 ALA A C 1
ATOM 780 O O . ALA A 1 101 ? 0.281 8.426 24.912 1.00 46.25 101 ALA A O 1
ATOM 781 N N . VAL A 1 102 ? -0.764 9.007 23.019 1.00 49.03 102 VAL A N 1
ATOM 782 C CA . VAL A 1 102 ? 0.169 8.276 22.152 1.00 49.03 102 VAL A CA 1
ATOM 783 C C . VAL A 1 102 ? 1.210 9.268 21.643 1.00 49.03 102 VAL A C 1
ATOM 785 O O . VAL A 1 102 ? 1.015 9.979 20.667 1.00 49.03 102 VAL A O 1
ATOM 788 N N . SER A 1 103 ? 2.284 9.358 22.426 1.00 47.06 103 SER A N 1
ATOM 789 C CA . SER A 1 103 ? 3.649 9.717 22.031 1.00 47.06 103 SER A CA 1
ATOM 790 C C . SER A 1 103 ? 3.823 10.804 20.959 1.00 47.06 103 SER A C 1
ATOM 792 O O . SER A 1 103 ? 4.125 10.516 19.802 1.00 47.06 103 SER A O 1
ATOM 794 N N . SER A 1 104 ? 3.845 12.063 21.395 1.00 39.94 104 SER A N 1
ATOM 795 C CA . SER A 1 104 ? 4.695 13.101 20.801 1.00 39.94 104 SER A CA 1
ATOM 796 C C . SER A 1 104 ? 6.174 12.763 21.070 1.00 39.94 104 SER A C 1
ATOM 798 O O . SER A 1 104 ? 6.846 13.325 21.935 1.00 39.94 104 SER A O 1
ATOM 800 N N . GLY A 1 105 ? 6.677 11.749 20.365 1.00 38.66 105 GLY A N 1
ATOM 801 C CA . GLY A 1 105 ? 8.069 11.320 20.410 1.00 38.66 105 GLY A CA 1
ATOM 802 C C . GLY A 1 105 ? 8.965 12.291 19.647 1.00 38.66 105 GLY A C 1
ATOM 803 O O . GLY A 1 105 ? 8.869 12.416 18.433 1.00 38.66 105 GLY A O 1
ATOM 804 N N . ARG A 1 106 ? 9.840 12.973 20.391 1.00 48.28 106 ARG A N 1
ATOM 805 C CA . ARG A 1 106 ? 10.979 13.780 19.929 1.00 48.28 106 ARG A CA 1
ATOM 806 C C . ARG A 1 106 ? 11.704 13.180 18.712 1.00 48.28 106 ARG A C 1
ATOM 808 O O . ARG A 1 106 ? 12.225 12.073 18.809 1.00 48.28 106 ARG A O 1
ATOM 815 N N . GLY A 1 107 ? 11.922 14.003 17.685 1.00 39.28 107 GLY A N 1
ATOM 816 C CA . GLY A 1 107 ? 13.087 13.881 16.803 1.00 39.28 107 GLY A CA 1
ATOM 817 C C . GLY A 1 107 ? 12.818 14.125 15.319 1.00 39.28 107 GLY A C 1
ATOM 818 O O . GLY A 1 107 ? 12.108 13.361 14.687 1.00 39.28 107 GLY A O 1
ATOM 819 N N . SER A 1 108 ? 13.525 15.118 14.766 1.00 43.12 108 SER A N 1
ATOM 820 C CA . SER A 1 108 ? 13.845 15.282 13.338 1.00 43.12 108 SER A CA 1
ATOM 821 C C . SER A 1 108 ? 12.802 15.936 12.413 1.00 43.12 108 SER A C 1
ATOM 823 O O . SER A 1 108 ? 12.197 15.275 11.584 1.00 43.12 108 SER A O 1
ATOM 825 N N . GLY A 1 109 ? 12.721 17.271 12.459 1.00 49.34 109 GLY A N 1
ATOM 826 C CA . GLY A 1 109 ? 12.701 18.159 11.277 1.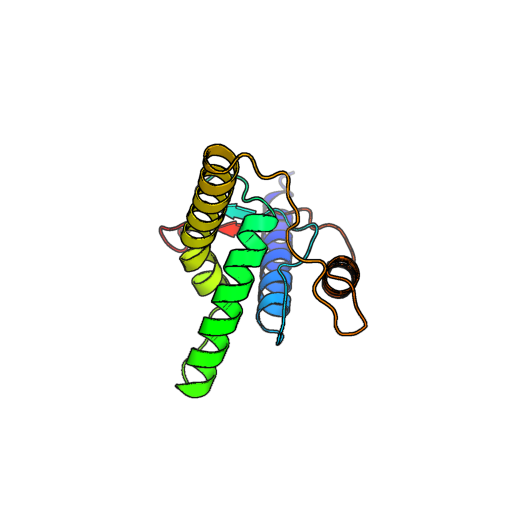00 49.34 109 GLY A CA 1
ATOM 827 C C . GLY A 1 109 ? 11.530 18.156 10.280 1.00 49.34 109 GLY A C 1
ATOM 828 O O . GLY A 1 109 ? 11.395 19.144 9.570 1.00 49.34 109 GLY A O 1
ATOM 829 N N . TYR A 1 110 ? 10.687 17.129 10.222 1.00 54.94 110 TYR A N 1
ATOM 830 C CA . TYR A 1 110 ? 9.545 17.043 9.308 1.00 54.94 110 TYR A CA 1
ATOM 831 C C . TYR A 1 110 ? 8.390 16.350 10.031 1.00 54.94 110 TYR A C 1
ATOM 833 O O . TYR A 1 110 ? 8.572 15.275 10.604 1.00 54.94 110 TYR A O 1
ATOM 841 N N . THR A 1 111 ? 7.210 16.968 10.051 1.00 65.31 111 THR A N 1
ATOM 842 C CA . THR A 1 111 ? 6.002 16.311 10.563 1.00 65.31 111 THR A CA 1
ATOM 843 C C . THR A 1 111 ? 5.544 15.225 9.587 1.00 65.31 111 THR A C 1
ATOM 845 O O . THR A 1 111 ? 5.876 15.259 8.402 1.00 65.31 111 THR A O 1
ATOM 848 N N . GLU A 1 112 ? 4.756 14.257 10.061 1.00 61.69 112 GLU A N 1
ATOM 849 C CA . GLU A 1 112 ? 4.125 13.252 9.191 1.00 61.69 112 GLU A CA 1
ATOM 850 C C . GLU A 1 112 ? 3.359 13.911 8.028 1.00 61.69 112 GLU A C 1
ATOM 852 O O . GLU A 1 112 ? 3.426 13.449 6.890 1.00 61.69 112 GLU A O 1
ATOM 857 N N . ASN A 1 113 ? 2.725 15.057 8.291 1.00 64.75 113 ASN A N 1
ATOM 858 C CA . ASN A 1 113 ? 2.050 15.864 7.278 1.00 64.75 113 ASN A CA 1
ATOM 859 C C . ASN A 1 113 ? 3.016 16.451 6.238 1.00 64.75 113 ASN A C 1
ATOM 861 O O . ASN A 1 113 ? 2.684 16.459 5.054 1.00 64.75 113 ASN A O 1
ATOM 865 N N . ASP A 1 114 ? 4.209 16.895 6.643 1.00 62.97 114 ASP A N 1
ATOM 866 C CA . ASP A 1 114 ? 5.224 17.421 5.719 1.00 62.97 114 ASP A CA 1
ATOM 867 C C . ASP A 1 114 ? 5.783 16.315 4.814 1.00 62.97 114 ASP A C 1
ATOM 869 O O . ASP A 1 114 ? 5.980 16.520 3.615 1.00 62.97 114 ASP A O 1
ATOM 873 N N . LEU A 1 115 ? 5.991 15.117 5.372 1.00 66.25 115 LEU A N 1
ATOM 874 C CA . LEU A 1 115 ? 6.417 13.944 4.608 1.00 66.25 115 LEU A CA 1
ATOM 875 C C . LEU A 1 115 ? 5.339 13.509 3.613 1.00 66.25 115 LEU A C 1
ATOM 877 O O . LEU A 1 115 ? 5.656 13.229 2.460 1.00 66.25 115 LEU A O 1
ATOM 881 N N . ARG A 1 116 ? 4.062 13.510 4.012 1.00 65.25 116 ARG A N 1
ATOM 882 C CA . ARG A 1 116 ? 2.949 13.231 3.093 1.00 65.25 116 ARG A CA 1
ATOM 883 C C . ARG A 1 116 ? 2.864 14.263 1.981 1.00 65.25 116 ARG A C 1
ATOM 885 O O . ARG A 1 116 ? 2.796 13.867 0.824 1.00 65.25 116 ARG A O 1
ATOM 892 N N . ALA A 1 117 ? 2.932 15.553 2.312 1.00 63.44 117 ALA A N 1
ATOM 893 C CA . ALA A 1 117 ? 2.885 16.640 1.335 1.00 63.44 117 ALA A CA 1
ATOM 894 C C . ALA A 1 117 ? 4.014 16.543 0.295 1.00 63.44 117 ALA A C 1
ATOM 896 O O . ALA A 1 117 ? 3.814 16.886 -0.870 1.00 63.44 117 ALA A O 1
ATOM 897 N N . ALA A 1 118 ? 5.186 16.032 0.688 1.00 63.38 118 ALA A N 1
ATOM 898 C CA . ALA A 1 118 ? 6.308 15.804 -0.219 1.00 63.38 118 ALA A CA 1
ATOM 899 C C . ALA A 1 118 ? 6.080 14.652 -1.220 1.00 63.38 118 ALA A C 1
ATOM 901 O O . ALA A 1 118 ? 6.700 14.640 -2.284 1.00 63.38 118 ALA A O 1
ATOM 902 N N . ILE A 1 119 ? 5.209 13.691 -0.893 1.00 64.94 119 ILE A N 1
ATOM 903 C CA . ILE A 1 119 ? 4.930 12.492 -1.705 1.00 64.94 119 ILE A CA 1
ATOM 904 C C . ILE A 1 119 ? 3.527 12.574 -2.347 1.00 64.94 119 ILE A C 1
ATOM 906 O O . ILE A 1 119 ? 3.160 11.728 -3.165 1.00 64.94 119 ILE A O 1
ATOM 910 N N . SER A 1 120 ? 2.743 13.608 -2.023 1.00 65.69 120 SER A N 1
ATOM 911 C CA . SER A 1 120 ? 1.438 13.861 -2.627 1.00 65.69 120 SER A CA 1
ATOM 912 C C . SER A 1 120 ? 1.557 14.045 -4.143 1.00 65.69 120 SER A C 1
ATOM 914 O O . SER A 1 120 ? 2.444 14.760 -4.628 1.00 65.69 120 SER A O 1
ATOM 916 N N . PRO A 1 121 ? 0.643 13.459 -4.930 1.00 63.53 121 PRO A N 1
ATOM 917 C CA . PRO A 1 121 ? 0.572 13.754 -6.349 1.00 63.53 121 PRO A CA 1
ATOM 918 C C . PRO A 1 121 ? 0.247 15.242 -6.556 1.00 63.53 121 PRO A C 1
ATOM 920 O O . PRO A 1 121 ? -0.571 15.825 -5.846 1.00 63.53 121 PRO A O 1
ATOM 923 N N . ARG A 1 122 ? 0.878 15.868 -7.562 1.00 63.75 122 ARG A N 1
ATOM 924 C CA . ARG A 1 122 ? 0.674 17.298 -7.894 1.00 63.75 122 ARG A CA 1
ATOM 925 C C . ARG A 1 122 ? -0.789 17.645 -8.202 1.00 63.75 122 ARG A C 1
ATOM 927 O O . ARG A 1 122 ? -1.174 18.805 -8.097 1.00 63.75 122 ARG A O 1
ATOM 934 N N . HIS A 1 123 ? -1.584 16.644 -8.575 1.00 62.00 123 HIS A N 1
ATOM 935 C CA . HIS A 1 123 ? -3.026 16.736 -8.745 1.00 62.00 123 HIS A CA 1
ATOM 936 C C . HIS A 1 123 ? -3.700 15.550 -8.043 1.00 62.00 123 HIS A C 1
ATOM 938 O O . HIS A 1 123 ? -3.165 14.443 -8.121 1.00 62.00 123 HIS A O 1
ATOM 944 N N . PRO A 1 124 ? -4.860 15.748 -7.386 1.00 64.25 124 PRO A N 1
ATOM 945 C CA . PRO A 1 124 ? -5.616 14.645 -6.803 1.00 64.25 124 PRO A CA 1
ATOM 946 C C . PRO A 1 124 ? -5.963 13.631 -7.897 1.00 64.25 124 PRO A C 1
ATOM 948 O O . PRO A 1 124 ? -6.471 14.001 -8.962 1.00 64.25 124 PRO A O 1
ATOM 951 N N . MET A 1 125 ? -5.644 12.360 -7.652 1.00 73.56 125 MET A N 1
ATOM 952 C CA . MET A 1 125 ? -5.856 11.305 -8.639 1.00 73.56 125 MET A CA 1
ATOM 953 C C . MET A 1 125 ? -7.352 11.032 -8.777 1.00 73.56 125 MET A C 1
ATOM 955 O O . MET A 1 125 ? -8.051 10.824 -7.788 1.00 73.56 125 MET A O 1
ATOM 959 N N . LYS A 1 126 ? -7.846 11.047 -10.018 1.00 69.56 126 LYS A N 1
ATOM 960 C CA . LYS A 1 126 ? -9.264 10.790 -10.314 1.00 69.56 126 LYS A CA 1
ATOM 961 C C . LYS A 1 126 ? -9.620 9.306 -10.211 1.00 69.56 126 LYS A C 1
ATOM 963 O O . LYS A 1 126 ? -10.735 8.989 -9.814 1.00 69.56 126 LYS A O 1
ATOM 968 N N . ALA A 1 127 ? -8.681 8.425 -10.557 1.00 78.00 127 ALA A N 1
ATOM 969 C CA . ALA A 1 127 ? -8.878 6.981 -10.535 1.00 78.00 127 ALA A CA 1
ATOM 970 C C . ALA A 1 127 ? -8.383 6.378 -9.206 1.00 78.00 127 ALA A C 1
ATOM 972 O O . ALA A 1 127 ? -7.230 6.640 -8.829 1.00 78.00 127 ALA A O 1
ATOM 973 N N . PRO A 1 128 ? -9.209 5.578 -8.503 1.00 81.19 128 PRO A N 1
ATOM 974 C CA . PRO A 1 128 ? -8.772 4.843 -7.325 1.00 81.19 128 PRO A CA 1
ATOM 975 C C . PRO A 1 128 ? -7.791 3.731 -7.713 1.00 81.19 128 PRO A C 1
ATOM 977 O O . PRO A 1 128 ? -7.843 3.185 -8.812 1.00 81.19 128 PRO A O 1
ATOM 980 N N . LEU A 1 129 ? -6.903 3.369 -6.792 1.00 81.94 129 LEU A N 1
ATOM 981 C CA . LEU A 1 129 ? -6.120 2.148 -6.899 1.00 81.94 129 LEU A CA 1
ATOM 982 C C . LEU A 1 129 ? -7.001 0.974 -6.471 1.00 81.94 129 LEU A C 1
ATOM 984 O O . LEU A 1 129 ? -7.286 0.825 -5.283 1.00 81.94 129 LEU A O 1
ATOM 988 N N . VAL A 1 130 ? -7.419 0.147 -7.422 1.00 83.12 130 VAL A N 1
ATOM 989 C CA . VAL A 1 130 ? -8.184 -1.067 -7.129 1.00 83.12 130 VAL A CA 1
ATOM 990 C C . VAL A 1 130 ? -7.217 -2.226 -6.911 1.00 83.12 130 VAL A C 1
ATOM 992 O O . VAL A 1 130 ? -6.345 -2.505 -7.732 1.00 83.12 130 VAL A O 1
ATOM 995 N N . LEU A 1 131 ? -7.352 -2.880 -5.766 1.00 82.69 131 LEU A N 1
ATOM 996 C CA . LEU A 1 131 ? -6.572 -4.026 -5.329 1.00 82.69 131 LEU A CA 1
ATOM 997 C C . LEU A 1 131 ? -7.535 -5.158 -4.980 1.00 82.69 131 LEU A C 1
ATOM 999 O O . LEU A 1 131 ? -8.623 -4.928 -4.455 1.00 82.69 131 LEU A O 1
ATOM 1003 N N . SER A 1 132 ? -7.116 -6.391 -5.235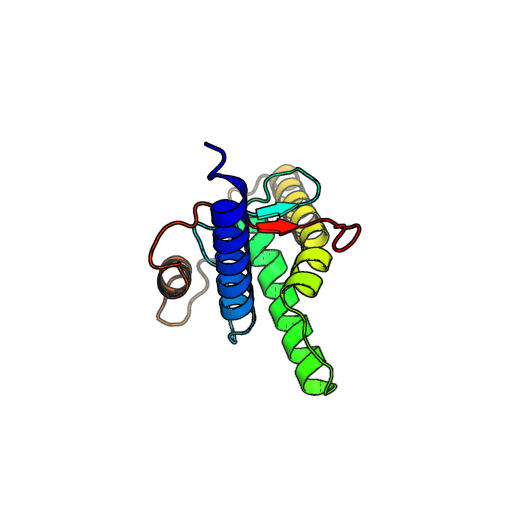 1.00 76.38 132 SER A N 1
ATOM 1004 C CA . SER A 1 132 ? -7.862 -7.566 -4.800 1.00 76.38 132 SER A CA 1
ATOM 1005 C C . SER A 1 132 ? -6.923 -8.627 -4.254 1.00 76.38 132 SER A C 1
ATOM 1007 O O . SER A 1 132 ? -5.809 -8.807 -4.763 1.00 76.38 132 SER A O 1
ATOM 1009 N N . SER A 1 133 ? -7.380 -9.324 -3.217 1.00 70.75 133 SER A N 1
ATOM 1010 C CA . SER A 1 133 ? -6.678 -10.447 -2.601 1.00 70.75 133 SER A CA 1
ATOM 1011 C C . SER A 1 133 ? -6.505 -11.642 -3.542 1.00 70.75 133 SER A C 1
ATOM 1013 O O . SER A 1 133 ? -5.565 -12.416 -3.354 1.00 70.75 133 SER A O 1
ATOM 1015 N N . GLU A 1 134 ? -7.328 -11.759 -4.590 1.00 61.06 134 GLU A N 1
ATOM 1016 C CA . GLU A 1 134 ? -7.232 -12.837 -5.584 1.00 61.06 134 GLU A CA 1
ATOM 1017 C C . GLU A 1 134 ? -6.090 -12.639 -6.596 1.00 61.06 134 GLU A C 1
ATOM 1019 O O . GLU A 1 134 ? -5.707 -13.584 -7.280 1.00 61.06 134 GLU A O 1
ATOM 1024 N N . GLY A 1 135 ? -5.468 -11.453 -6.628 1.00 51.59 135 GLY A N 1
ATOM 1025 C CA . GLY A 1 135 ? -4.368 -11.132 -7.533 1.00 51.59 135 GLY A CA 1
ATOM 1026 C C . GLY A 1 135 ? -4.831 -10.991 -8.984 1.00 51.59 135 GLY A C 1
ATOM 1027 O O . GLY A 1 135 ? -5.084 -11.980 -9.650 1.00 51.59 135 GLY A O 1
ATOM 1028 N N . VAL A 1 136 ? -4.894 -9.746 -9.473 1.00 45.62 136 VAL A N 1
ATOM 1029 C CA . VAL A 1 136 ? -5.083 -9.341 -10.886 1.00 45.62 136 VAL A CA 1
ATOM 1030 C C . VAL A 1 136 ? -5.856 -10.360 -11.751 1.00 45.62 136 VAL A C 1
ATOM 1032 O O . VAL A 1 136 ? -5.263 -11.110 -12.524 1.00 45.62 136 VAL A O 1
ATOM 1035 N N . GLY A 1 137 ? -7.184 -10.343 -11.665 1.00 38.78 137 GLY A N 1
ATOM 1036 C CA . GLY A 1 137 ? -8.057 -10.664 -12.800 1.00 38.78 137 GLY A CA 1
ATOM 1037 C C . GLY A 1 137 ? -8.800 -9.373 -13.151 1.00 38.78 137 GLY A C 1
ATOM 1038 O O . GLY A 1 137 ? -9.378 -8.772 -12.254 1.00 38.78 137 GLY A O 1
ATOM 1039 N N . ALA A 1 138 ? -8.771 -8.822 -14.359 1.00 35.94 138 ALA A N 1
ATOM 1040 C CA . ALA A 1 138 ? -8.419 -9.334 -15.678 1.00 35.94 138 ALA A CA 1
ATOM 1041 C C . ALA A 1 138 ? -7.767 -8.224 -16.523 1.00 35.94 138 ALA A C 1
ATOM 1043 O O . ALA A 1 138 ? -7.914 -7.040 -16.147 1.00 35.94 138 ALA A O 1
#

Organism: NCBI:txid2478470

Sequence (138 aa):
MPITDANDNETEAQTRRVVINALSQPGSLFPSGIKVIFDGEEVSERVLDIAATYVAFDRQDAKRGGRKFDAVASLTRHIPAGFKAIEREEELFRKKGIGAAVSSGRGSGYTENDLRAAISPRHPMKAPLVLSSEGVGA